Protein AF-A0A0F5Q0U7-F1 (afdb_monomer)

Mean predicted aligned error: 4.92 Å

Nearest PDB structures (foldseek):
  1oai-assembly1_A  TM=5.406E-01  e=1.414E+00  Homo sapiens
  2dzl-assembly1_A  TM=5.069E-01  e=1.500E+00  Homo sapiens
  2l2d-assembly1_A  TM=5.281E-01  e=3.632E+00  Homo sapiens
  2jwd-assembly1_A  TM=3.606E-01  e=4.335E+00  Staphylococcus aureus

Sequence (78 aa):
MTVTLDIPDELQARVDAIARRSGLSASQVVADALAKGYSLEWQERFLDKVAVGVDAADSGDFVTDDDMARVLNKYRPD

Foldseek 3Di:
DDDDDDDDPVVVVLLVVLCVLVVHDSVVSVCCCVPVVCPSVNSVVVSVVVVVLVVCVVVVNNDDPVRVVCVVCVPPDD

Solvent-accessible surface area (backbone atoms only — not comparable to full-atom values): 4770 Å² total; per-residue (Å²): 139,89,84,88,81,92,73,58,69,71,58,52,53,51,40,50,52,48,15,70,75,70,76,45,52,53,67,54,56,51,45,42,29,74,75,69,65,44,42,69,68,55,51,51,54,48,52,54,53,50,51,56,50,51,54,26,49,77,70,64,68,61,64,52,73,68,58,50,51,50,64,73,49,70,80,59,78,132

Structure (mmCIF, N/CA/C/O backbone):
data_AF-A0A0F5Q0U7-F1
#
_entry.id   AF-A0A0F5Q0U7-F1
#
loop_
_atom_site.group_PDB
_atom_site.id
_atom_site.type_symbol
_atom_site.label_atom_id
_atom_site.label_alt_id
_atom_site.label_comp_id
_atom_site.label_asym_id
_atom_site.label_entity_id
_atom_site.label_seq_id
_atom_site.pdbx_PDB_ins_code
_atom_site.Cartn_x
_atom_site.Cartn_y
_atom_site.Cartn_z
_atom_site.occupancy
_atom_site.B_iso_or_equiv
_atom_site.auth_seq_id
_atom_site.auth_comp_id
_atom_site.auth_asym_id
_atom_site.auth_atom_id
_atom_site.pdbx_PDB_model_num
ATOM 1 N N . MET A 1 1 ? 0.470 -10.030 21.677 1.00 73.62 1 MET A N 1
ATOM 2 C CA . MET A 1 1 ? -0.559 -9.238 22.381 1.00 73.62 1 MET A CA 1
ATOM 3 C C . MET A 1 1 ? -1.683 -8.988 21.389 1.00 73.62 1 MET A C 1
ATOM 5 O O . MET A 1 1 ? -1.378 -8.631 20.259 1.00 73.62 1 MET A O 1
ATOM 9 N N . THR A 1 2 ? -2.930 -9.263 21.754 1.00 83.38 2 THR A N 1
ATOM 10 C CA . THR A 1 2 ? -4.111 -9.105 20.888 1.00 83.38 2 THR A CA 1
ATOM 11 C C . THR A 1 2 ? -4.922 -7.903 21.350 1.00 83.38 2 THR A C 1
ATOM 13 O O . THR A 1 2 ? -5.138 -7.734 22.548 1.00 83.38 2 THR A O 1
ATOM 16 N N . VAL A 1 3 ? -5.358 -7.069 20.406 1.00 86.12 3 VAL A N 1
ATOM 17 C CA . VAL A 1 3 ? -6.217 -5.907 20.663 1.00 86.12 3 VAL A CA 1
ATOM 18 C C . VAL A 1 3 ? -7.491 -6.090 19.851 1.00 86.12 3 VAL A C 1
ATOM 20 O O . VAL A 1 3 ? -7.424 -6.423 18.671 1.00 86.12 3 VAL A O 1
ATOM 23 N N . THR A 1 4 ? -8.639 -5.905 20.497 1.00 91.50 4 THR A N 1
ATOM 24 C CA . THR A 1 4 ? -9.943 -5.853 19.823 1.00 91.50 4 THR A CA 1
ATOM 25 C C . THR A 1 4 ? -10.331 -4.388 19.703 1.00 91.50 4 THR A C 1
ATOM 27 O O . THR A 1 4 ? -10.258 -3.661 20.692 1.00 91.50 4 THR A O 1
ATOM 30 N N . LEU A 1 5 ? -10.680 -3.954 18.496 1.00 87.62 5 LEU A N 1
ATOM 31 C CA . LEU A 1 5 ? -11.059 -2.579 18.196 1.00 87.62 5 LEU A CA 1
ATOM 32 C C . LEU A 1 5 ? -12.490 -2.589 17.680 1.00 87.62 5 LEU A C 1
ATOM 34 O O . LEU A 1 5 ? -12.811 -3.384 16.799 1.00 87.62 5 LEU A O 1
ATOM 38 N N . ASP A 1 6 ? -13.317 -1.709 18.225 1.00 93.62 6 ASP A N 1
ATOM 39 C CA . ASP A 1 6 ? -14.629 -1.421 17.663 1.00 93.62 6 ASP A CA 1
ATOM 40 C C . ASP A 1 6 ? -14.468 -0.239 16.705 1.00 93.62 6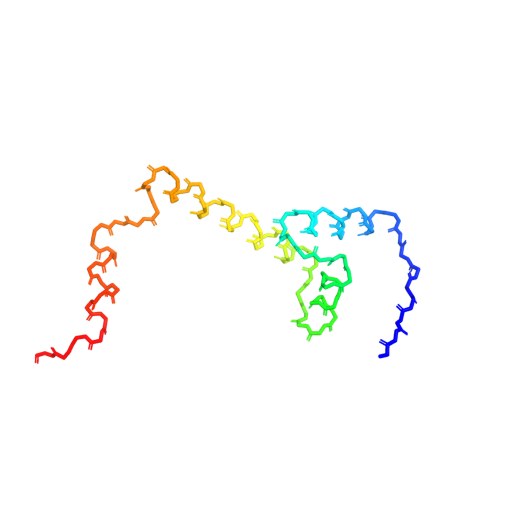 ASP A C 1
ATOM 42 O O . ASP A 1 6 ? -13.988 0.827 17.108 1.00 93.62 6 ASP A O 1
ATOM 46 N N . ILE A 1 7 ? -14.760 -0.454 15.422 1.00 92.81 7 ILE A N 1
ATOM 47 C CA . ILE A 1 7 ? -14.573 0.546 14.371 1.00 92.81 7 ILE A CA 1
ATOM 48 C C . ILE A 1 7 ? -15.829 0.668 13.507 1.00 92.81 7 ILE A C 1
ATOM 50 O O . ILE A 1 7 ? -16.519 -0.328 13.302 1.00 92.81 7 ILE A O 1
ATOM 54 N N . PRO A 1 8 ? -16.119 1.862 12.957 1.00 97.06 8 PRO A N 1
ATOM 55 C CA . PRO A 1 8 ? -17.254 2.039 12.058 1.00 97.06 8 PRO A CA 1
ATOM 56 C C . PRO A 1 8 ? -17.157 1.144 10.816 1.00 97.06 8 PRO A C 1
ATOM 58 O O . PRO A 1 8 ? -16.066 0.969 10.267 1.00 97.06 8 PRO A O 1
ATOM 61 N N . ASP A 1 9 ? -18.302 0.678 10.312 1.00 97.00 9 ASP A N 1
ATOM 62 C CA . ASP A 1 9 ? -18.388 -0.179 9.116 1.00 97.00 9 ASP A CA 1
ATOM 63 C C . ASP A 1 9 ? -17.680 0.426 7.895 1.00 97.00 9 ASP A C 1
ATOM 65 O O . ASP A 1 9 ? -17.041 -0.280 7.117 1.00 97.00 9 ASP A O 1
ATOM 69 N N . GLU A 1 10 ? -17.738 1.751 7.742 1.00 96.81 10 GLU A N 1
ATOM 70 C CA . GLU A 1 10 ? -17.036 2.466 6.673 1.00 96.81 10 GLU A CA 1
ATOM 71 C C . GLU A 1 10 ? -15.512 2.290 6.770 1.00 96.81 10 GLU A C 1
ATOM 73 O O . GLU A 1 10 ? -14.834 2.071 5.763 1.00 96.81 10 GLU A O 1
ATOM 78 N N . LEU A 1 11 ? -14.962 2.339 7.987 1.00 96.12 11 LEU A N 1
ATOM 79 C CA . LEU A 1 11 ? -13.532 2.156 8.214 1.00 96.12 11 LEU A CA 1
ATOM 80 C C . LEU A 1 11 ? -13.119 0.705 7.954 1.00 96.12 11 LEU A C 1
ATOM 82 O O . LEU A 1 11 ? -12.094 0.466 7.313 1.00 96.12 11 LEU A O 1
ATOM 86 N N . GLN A 1 12 ? -13.940 -0.251 8.390 1.00 96.88 12 GLN A N 1
ATOM 87 C CA . GLN A 1 12 ? -13.741 -1.671 8.106 1.00 96.88 12 GLN A CA 1
ATOM 88 C C . GLN A 1 12 ? -13.744 -1.939 6.592 1.00 96.88 12 GLN A C 1
ATOM 90 O O . GLN A 1 12 ? -12.830 -2.582 6.077 1.00 96.88 12 GLN A O 1
ATOM 95 N N . ALA A 1 13 ? -14.696 -1.361 5.853 1.00 97.50 13 ALA A N 1
ATOM 96 C CA . ALA A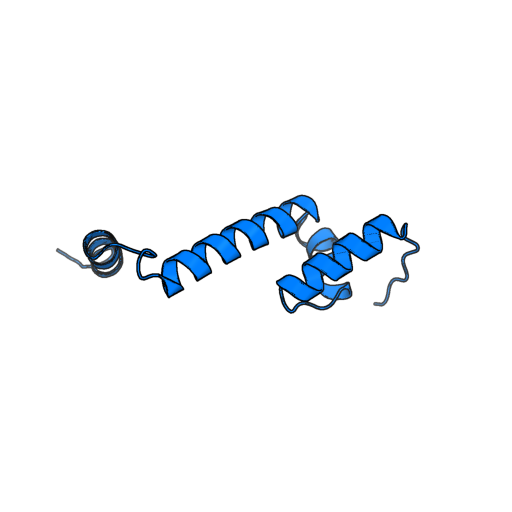 1 13 ? -14.784 -1.514 4.403 1.00 97.50 13 ALA A CA 1
ATOM 97 C C . ALA A 1 13 ? -13.530 -1.000 3.675 1.00 97.50 13 ALA A C 1
ATOM 99 O O . ALA A 1 13 ? -13.073 -1.622 2.710 1.00 97.50 13 ALA A O 1
ATOM 100 N N . ARG A 1 14 ? -12.938 0.106 4.148 1.00 97.81 14 ARG A N 1
ATOM 101 C CA . ARG A 1 14 ? -11.665 0.621 3.616 1.00 97.81 14 ARG A CA 1
ATOM 102 C C . ARG A 1 14 ? -10.503 -0.325 3.896 1.00 97.81 14 ARG A C 1
ATOM 104 O O . ARG A 1 14 ? -9.735 -0.628 2.983 1.00 97.81 14 ARG A O 1
ATOM 111 N N . VAL A 1 15 ? -10.396 -0.836 5.123 1.00 97.56 15 VAL A N 1
ATOM 112 C CA . VAL A 1 15 ? -9.367 -1.820 5.495 1.00 97.56 15 VAL A CA 1
ATOM 113 C C . VAL A 1 15 ? -9.469 -3.071 4.621 1.00 97.56 15 VAL A C 1
ATOM 115 O O . VAL A 1 15 ? -8.460 -3.516 4.073 1.00 97.56 15 VAL A O 1
ATOM 118 N N . ASP A 1 16 ? -10.677 -3.593 4.411 1.00 97.56 16 ASP A N 1
ATOM 119 C CA . ASP A 1 16 ? -10.904 -4.775 3.576 1.00 97.56 16 ASP A CA 1
ATOM 120 C C . ASP A 1 16 ? -10.579 -4.519 2.098 1.00 97.56 16 ASP A C 1
ATOM 122 O O . ASP A 1 16 ? -10.047 -5.391 1.405 1.00 97.56 16 ASP A O 1
ATOM 126 N N . ALA A 1 17 ? -10.852 -3.314 1.593 1.00 97.94 17 ALA A N 1
ATOM 127 C CA . ALA A 1 17 ? -10.476 -2.932 0.236 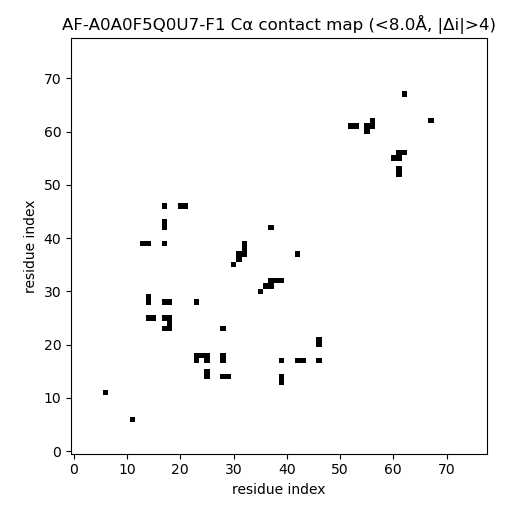1.00 97.94 17 ALA A CA 1
ATOM 128 C C . ALA A 1 17 ? -8.950 -2.905 0.049 1.00 97.94 17 ALA A C 1
ATOM 130 O O . ALA A 1 17 ? -8.447 -3.454 -0.935 1.00 97.94 17 ALA A O 1
ATOM 131 N N . ILE A 1 18 ? -8.214 -2.322 1.000 1.00 98.00 18 ILE A N 1
ATOM 132 C CA . ILE A 1 18 ? -6.744 -2.293 0.991 1.00 98.00 18 ILE A CA 1
ATOM 133 C C . ILE A 1 18 ? -6.184 -3.713 1.101 1.00 98.00 18 ILE A C 1
ATOM 135 O O . ILE A 1 18 ? -5.304 -4.085 0.325 1.00 98.00 18 ILE A O 1
ATOM 139 N N . ALA A 1 19 ? -6.717 -4.529 2.012 1.00 97.94 19 ALA A N 1
ATOM 140 C CA . ALA A 1 19 ? -6.316 -5.921 2.203 1.00 97.94 19 ALA A CA 1
ATOM 141 C C . ALA A 1 19 ? -6.427 -6.727 0.896 1.00 97.94 19 ALA A C 1
ATOM 143 O O . ALA A 1 19 ? -5.451 -7.326 0.446 1.00 97.94 19 ALA A O 1
ATOM 144 N N . ARG A 1 20 ? -7.577 -6.652 0.207 1.00 97.56 20 ARG A N 1
ATOM 145 C CA . ARG A 1 20 ? -7.785 -7.339 -1.083 1.00 97.56 20 ARG A CA 1
ATOM 146 C C . ARG A 1 20 ? -6.799 -6.906 -2.168 1.00 97.56 20 ARG A C 1
ATOM 148 O O . ARG A 1 20 ? -6.343 -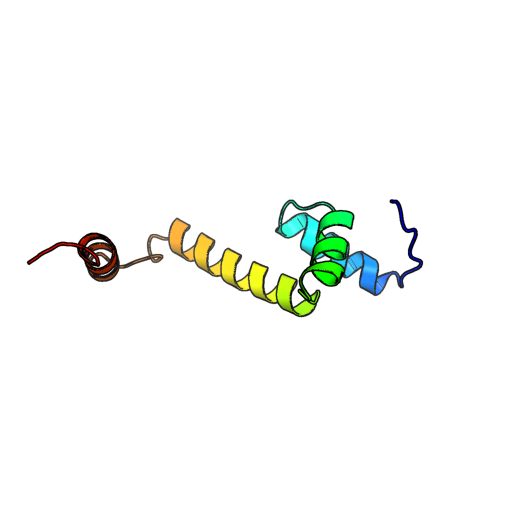7.747 -2.932 1.00 97.56 20 ARG A O 1
ATOM 155 N N . ARG A 1 21 ? -6.490 -5.608 -2.252 1.00 97.06 21 ARG A N 1
ATOM 156 C CA . ARG A 1 21 ? -5.597 -5.046 -3.282 1.00 97.06 21 ARG A CA 1
ATOM 157 C C . ARG A 1 21 ? -4.116 -5.308 -3.006 1.00 97.06 21 ARG A C 1
ATOM 159 O O . ARG A 1 21 ? -3.337 -5.417 -3.943 1.00 97.06 21 ARG A O 1
ATOM 166 N N . SER A 1 22 ? -3.729 -5.363 -1.735 1.00 95.19 22 SER A N 1
ATOM 167 C CA . SER A 1 22 ? -2.333 -5.530 -1.307 1.00 95.19 22 SER A CA 1
ATOM 168 C C . SER A 1 22 ? -1.927 -6.989 -1.086 1.00 95.19 22 SER A C 1
ATOM 170 O O . SER A 1 22 ? -0.737 -7.280 -1.004 1.00 95.19 22 SER A O 1
ATOM 172 N N . GLY A 1 23 ? -2.896 -7.900 -0.942 1.00 94.81 23 GLY A N 1
ATOM 173 C CA . GLY A 1 23 ? -2.656 -9.276 -0.501 1.00 94.81 23 GLY A CA 1
ATOM 174 C C . GLY A 1 23 ? -2.363 -9.405 1.001 1.00 94.81 23 GLY A C 1
ATOM 175 O O . GLY A 1 23 ? -2.038 -10.496 1.468 1.00 94.81 23 GLY A O 1
ATOM 176 N N . LEU A 1 24 ? -2.468 -8.315 1.767 1.00 95.88 24 LEU A N 1
ATOM 177 C CA . LEU A 1 24 ? -2.311 -8.316 3.221 1.00 95.88 24 LEU A CA 1
ATOM 178 C C . LEU A 1 24 ? -3.606 -8.742 3.919 1.00 95.88 24 LEU A C 1
ATOM 180 O O . LEU A 1 24 ? -4.705 -8.578 3.395 1.00 95.88 24 LEU A O 1
ATOM 184 N N . SER A 1 25 ? -3.492 -9.226 5.155 1.00 97.06 25 SER A N 1
ATOM 185 C CA . SER A 1 25 ? -4.653 -9.356 6.044 1.00 97.06 25 SER A CA 1
ATOM 186 C C . SER A 1 25 ? -5.107 -7.991 6.577 1.00 97.06 25 SER A C 1
ATOM 188 O O . SER A 1 25 ? -4.293 -7.083 6.758 1.00 97.06 25 SER A O 1
ATOM 190 N N . ALA A 1 26 ? -6.390 -7.863 6.928 1.00 95.69 26 ALA A N 1
ATOM 191 C CA . ALA A 1 26 ? -6.934 -6.662 7.571 1.00 95.69 26 ALA A CA 1
ATOM 192 C C . ALA A 1 26 ? -6.131 -6.246 8.822 1.00 95.69 26 ALA A C 1
ATOM 194 O O . ALA A 1 26 ? -5.841 -5.069 9.029 1.00 95.69 26 ALA A O 1
ATOM 195 N N . SER A 1 27 ? -5.682 -7.215 9.627 1.00 95.19 27 SER A N 1
ATOM 196 C CA . SER A 1 27 ? -4.845 -6.946 10.801 1.00 95.19 27 SER A CA 1
ATOM 197 C C . SER A 1 27 ? -3.472 -6.375 10.442 1.00 95.19 27 SER A C 1
ATOM 199 O O . SER A 1 27 ? -2.970 -5.530 11.176 1.00 95.19 27 SER A O 1
ATOM 201 N N . GLN A 1 28 ? -2.863 -6.796 9.329 1.00 95.62 28 GLN A N 1
ATOM 202 C CA . GLN A 1 28 ? -1.595 -6.223 8.860 1.00 95.62 28 GLN A CA 1
ATOM 203 C C . GLN A 1 28 ? -1.777 -4.790 8.355 1.00 95.62 28 GLN A C 1
ATOM 205 O O . GLN A 1 28 ? -0.957 -3.938 8.677 1.00 95.62 28 GLN A O 1
ATOM 210 N N . VAL A 1 29 ? -2.872 -4.505 7.645 1.00 96.56 29 VAL A N 1
ATOM 211 C CA . VAL A 1 29 ? -3.228 -3.144 7.199 1.00 96.56 29 VAL A CA 1
ATOM 212 C C . VAL A 1 29 ? -3.360 -2.193 8.393 1.00 96.56 29 VAL A C 1
ATOM 214 O O . VAL A 1 29 ? -2.780 -1.104 8.402 1.00 96.56 29 VAL A O 1
ATOM 217 N N . VAL A 1 30 ? -4.075 -2.625 9.437 1.00 95.00 30 VAL A N 1
ATOM 218 C CA . VAL A 1 30 ? -4.230 -1.857 10.683 1.00 95.00 30 VAL A CA 1
ATOM 219 C C . VAL A 1 30 ? -2.900 -1.739 11.432 1.00 95.00 30 VAL A C 1
ATOM 221 O O . VAL A 1 30 ? -2.562 -0.661 11.918 1.00 95.00 30 VAL A O 1
ATOM 224 N N . ALA A 1 31 ? -2.112 -2.813 11.508 1.00 94.38 31 ALA A N 1
ATOM 225 C CA . ALA A 1 31 ? -0.807 -2.788 12.163 1.00 94.38 31 ALA A CA 1
ATOM 226 C C . ALA A 1 31 ? 0.164 -1.816 11.480 1.00 94.38 31 ALA A C 1
ATOM 228 O O . ALA A 1 31 ? 0.860 -1.079 12.173 1.00 94.38 31 ALA A O 1
ATOM 229 N N . ASP A 1 32 ? 0.183 -1.757 10.150 1.00 94.81 32 ASP A N 1
ATOM 230 C CA . ASP A 1 32 ? 1.003 -0.803 9.403 1.00 94.81 32 ASP A CA 1
ATOM 231 C C . ASP A 1 32 ? 0.573 0.645 9.669 1.00 94.81 32 ASP A C 1
ATOM 233 O O . ASP A 1 32 ? 1.428 1.515 9.866 1.00 94.81 32 ASP A O 1
ATOM 237 N N . ALA A 1 33 ? -0.734 0.898 9.775 1.00 94.25 33 ALA A N 1
ATOM 238 C CA . ALA A 1 33 ? -1.243 2.212 10.153 1.00 94.25 33 ALA A CA 1
ATOM 239 C C . ALA A 1 33 ? -0.778 2.633 11.556 1.00 94.25 33 ALA A C 1
ATOM 241 O O . ALA A 1 33 ? -0.323 3.762 11.738 1.00 94.25 33 ALA A O 1
ATOM 242 N N . LEU A 1 34 ? -0.832 1.720 12.530 1.00 92.94 34 LEU A N 1
ATOM 243 C CA . LEU A 1 34 ? -0.467 2.004 13.921 1.00 92.94 34 LEU A CA 1
ATOM 244 C C . LEU A 1 34 ? 1.049 2.066 14.154 1.00 92.94 34 LEU A C 1
ATOM 246 O O . LEU A 1 34 ? 1.514 2.899 14.927 1.00 92.94 34 LEU A O 1
ATOM 250 N N . ALA A 1 35 ? 1.824 1.188 13.515 1.00 93.06 35 ALA A N 1
ATOM 251 C CA . ALA A 1 35 ? 3.254 1.040 13.779 1.00 93.06 35 ALA A CA 1
ATOM 252 C C . ALA A 1 35 ? 4.130 1.946 12.907 1.00 93.06 35 ALA A C 1
ATOM 254 O O . ALA A 1 35 ? 5.193 2.378 13.350 1.00 93.06 35 ALA A O 1
ATOM 255 N N . LYS A 1 36 ? 3.713 2.212 11.664 1.00 90.75 36 LYS A N 1
ATOM 256 C CA . LYS A 1 36 ? 4.521 2.941 10.671 1.00 90.75 36 LYS A CA 1
ATOM 257 C C . LYS A 1 36 ? 3.947 4.315 10.325 1.00 90.75 36 LYS A C 1
ATOM 259 O O . LYS A 1 36 ? 4.575 5.063 9.581 1.00 90.75 36 LYS A O 1
ATOM 264 N N . GLY A 1 37 ? 2.764 4.651 10.846 1.00 89.62 37 GLY A N 1
ATOM 265 C CA . GLY A 1 37 ? 2.063 5.894 10.517 1.00 89.62 37 GLY A CA 1
ATOM 266 C C . GLY A 1 37 ? 1.515 5.917 9.088 1.00 89.62 37 GLY A C 1
ATOM 267 O O . GLY A 1 37 ? 1.222 6.986 8.554 1.00 89.62 37 GLY A O 1
ATOM 268 N N . TYR A 1 38 ? 1.387 4.753 8.447 1.00 91.88 38 TYR A N 1
ATOM 269 C CA . TYR A 1 38 ? 0.831 4.630 7.104 1.00 91.88 38 TYR A CA 1
ATOM 270 C C . TYR A 1 38 ? -0.686 4.748 7.176 1.00 91.88 38 TYR A C 1
ATOM 272 O O . TYR A 1 38 ? -1.391 3.747 7.307 1.00 91.88 38 TYR A O 1
ATOM 280 N N . SER A 1 39 ? -1.194 5.981 7.123 1.00 94.75 39 SER A N 1
ATOM 281 C CA . SER A 1 39 ? -2.638 6.225 7.098 1.00 94.75 39 SER A CA 1
ATOM 282 C C . SER A 1 39 ? -3.305 5.414 5.982 1.00 94.75 39 SER A C 1
ATOM 284 O O . SER A 1 39 ? -2.683 5.122 4.959 1.00 94.75 39 SER A O 1
ATOM 286 N N . LEU A 1 40 ? -4.581 5.059 6.152 1.00 95.50 40 LEU A N 1
ATOM 287 C CA . LEU A 1 40 ? -5.301 4.303 5.121 1.00 95.50 40 LEU A CA 1
ATOM 288 C C . LEU A 1 40 ? -5.315 5.045 3.779 1.00 95.50 40 LEU A C 1
ATOM 290 O O . LEU A 1 40 ? -5.117 4.421 2.746 1.00 95.50 40 LEU A O 1
ATOM 294 N N . GLU A 1 41 ? -5.430 6.376 3.804 1.00 97.31 41 GLU A N 1
ATOM 295 C CA . GLU A 1 41 ? -5.311 7.208 2.600 1.00 97.31 41 GLU A CA 1
ATOM 296 C C . GLU A 1 41 ? -3.939 7.057 1.932 1.00 97.31 41 GLU A C 1
ATOM 298 O O . GLU A 1 41 ? -3.837 6.914 0.715 1.00 97.31 41 GLU A O 1
ATOM 303 N N . TRP A 1 42 ? -2.860 7.057 2.718 1.00 97.00 42 TRP A N 1
ATOM 304 C CA . TRP A 1 42 ? -1.525 6.831 2.177 1.00 97.00 42 TRP A CA 1
ATOM 305 C C . TRP A 1 42 ? -1.405 5.435 1.557 1.00 97.00 42 TRP A C 1
ATOM 307 O O . TRP A 1 42 ? -0.871 5.310 0.455 1.00 97.00 42 TRP A O 1
ATOM 317 N N . GLN A 1 43 ? -1.928 4.402 2.227 1.00 97.56 43 GLN A N 1
ATOM 318 C CA . GLN A 1 43 ? -1.898 3.022 1.732 1.00 97.56 43 GLN A CA 1
ATOM 319 C C . GLN 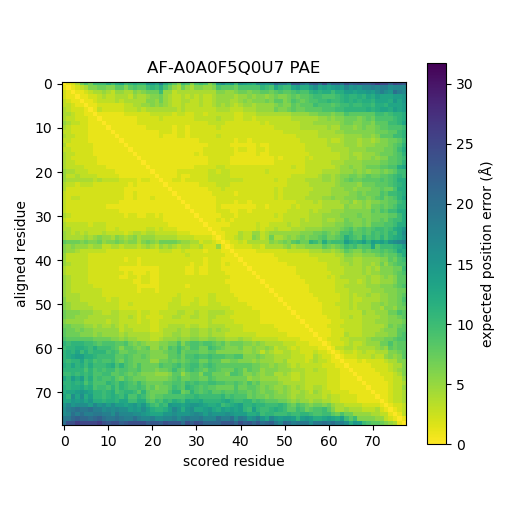A 1 43 ? -2.695 2.879 0.427 1.00 97.56 43 GLN A C 1
ATOM 321 O O . GLN A 1 43 ? -2.212 2.265 -0.521 1.00 97.56 43 GLN A O 1
ATOM 326 N N . GLU A 1 44 ? -3.870 3.504 0.336 1.00 97.62 44 GLU A N 1
ATOM 327 C CA . GLU A 1 44 ? -4.687 3.564 -0.881 1.00 97.62 44 GLU A CA 1
ATOM 328 C C . GLU A 1 44 ? -3.904 4.199 -2.040 1.00 97.62 44 GLU A C 1
ATOM 330 O O . GLU A 1 44 ? -3.739 3.577 -3.090 1.00 97.62 44 GLU A O 1
ATOM 335 N N . ARG A 1 45 ? -3.322 5.388 -1.829 1.00 97.50 45 ARG A N 1
ATOM 336 C CA . ARG A 1 45 ? -2.546 6.092 -2.866 1.00 97.50 45 ARG A CA 1
ATOM 337 C C . ARG A 1 45 ? -1.266 5.359 -3.250 1.00 97.50 45 ARG A C 1
ATOM 339 O O . ARG A 1 45 ? -0.812 5.468 -4.389 1.00 97.50 45 ARG A O 1
ATOM 346 N N . PHE A 1 46 ? -0.651 4.645 -2.312 1.00 96.62 46 PHE A N 1
ATOM 347 C CA . PHE A 1 46 ? 0.489 3.786 -2.602 1.00 96.62 46 PHE A CA 1
ATOM 348 C C . PHE A 1 46 ? 0.082 2.656 -3.551 1.00 96.62 46 PHE A C 1
ATOM 350 O O . PHE A 1 46 ? 0.737 2.457 -4.571 1.00 96.62 46 PHE A O 1
ATOM 357 N N . LEU A 1 47 ? -1.033 1.979 -3.269 1.00 97.44 47 LEU A N 1
ATOM 358 C CA . LEU A 1 47 ? -1.550 0.916 -4.128 1.00 97.44 47 LEU A CA 1
ATOM 359 C C . LEU A 1 47 ? -1.964 1.428 -5.511 1.00 97.44 47 LEU A C 1
ATOM 361 O O . LEU A 1 47 ? -1.773 0.715 -6.492 1.00 97.44 47 LEU A O 1
ATOM 365 N N . ASP A 1 48 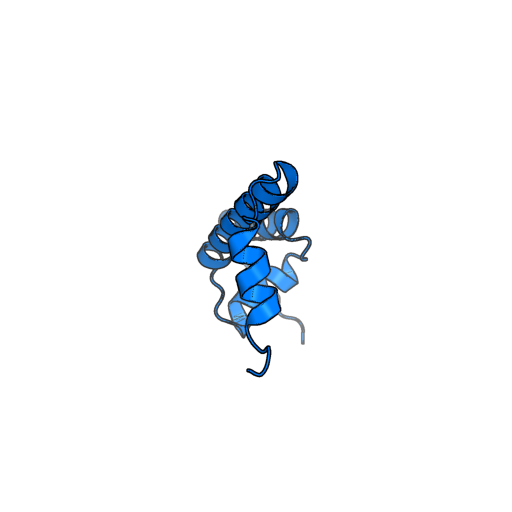? -2.481 2.654 -5.615 1.00 97.69 48 ASP A N 1
ATOM 366 C CA . ASP A 1 48 ? -2.773 3.276 -6.914 1.00 97.69 48 ASP A CA 1
ATOM 367 C C . ASP A 1 48 ? -1.491 3.464 -7.741 1.00 97.69 48 ASP A C 1
ATOM 369 O O . ASP A 1 48 ? -1.458 3.140 -8.925 1.00 97.69 48 ASP A O 1
ATOM 373 N N . LYS A 1 49 ? -0.399 3.920 -7.114 1.00 96.69 49 LYS A N 1
ATOM 374 C CA . LYS A 1 49 ? 0.904 4.057 -7.787 1.00 96.69 49 LYS A CA 1
ATOM 375 C C . LYS A 1 49 ? 1.489 2.712 -8.206 1.00 96.69 49 LYS A C 1
ATOM 377 O O . LYS A 1 49 ? 2.070 2.620 -9.282 1.00 96.69 49 LYS A O 1
ATOM 382 N N . VAL A 1 50 ? 1.354 1.690 -7.359 1.00 96.25 50 VAL A N 1
ATOM 383 C CA . VAL A 1 50 ? 1.803 0.331 -7.687 1.00 96.25 50 VAL A CA 1
ATOM 384 C C . VAL A 1 50 ? 1.039 -0.198 -8.896 1.00 96.25 50 VAL A C 1
ATOM 386 O O . VAL A 1 50 ? 1.678 -0.692 -9.817 1.00 96.25 50 VAL A O 1
ATOM 389 N N . ALA A 1 51 ? -0.288 -0.040 -8.932 1.00 95.88 51 ALA A N 1
ATOM 390 C CA . ALA A 1 51 ? -1.107 -0.474 -10.063 1.00 95.88 51 ALA A CA 1
ATOM 391 C C . ALA A 1 51 ? -0.664 0.186 -11.378 1.00 95.88 51 ALA A C 1
ATOM 393 O O . ALA A 1 51 ? -0.399 -0.516 -12.344 1.00 95.88 51 ALA A O 1
ATOM 394 N N . VAL A 1 52 ? -0.453 1.509 -11.380 1.00 95.81 52 VAL A N 1
ATOM 395 C CA . VAL A 1 52 ? 0.062 2.229 -12.561 1.00 95.81 52 VAL A CA 1
ATOM 396 C C . VAL A 1 52 ? 1.424 1.689 -13.016 1.00 95.81 52 VAL A C 1
ATOM 398 O O . VAL A 1 52 ? 1.671 1.565 -14.212 1.00 95.81 52 VAL A O 1
ATOM 401 N N . GLY A 1 53 ? 2.318 1.365 -12.077 1.00 93.69 53 GLY A N 1
ATOM 402 C CA . GLY A 1 53 ? 3.621 0.783 -12.402 1.00 93.69 53 GLY A CA 1
ATOM 403 C C . GLY A 1 53 ? 3.524 -0.627 -12.989 1.00 93.69 53 GLY A C 1
ATOM 404 O O . GLY A 1 53 ? 4.266 -0.945 -13.913 1.00 93.69 53 GLY A O 1
ATOM 405 N N . VAL A 1 54 ? 2.608 -1.454 -12.478 1.00 94.81 54 VAL A N 1
ATOM 406 C CA . VAL A 1 54 ? 2.336 -2.794 -13.022 1.00 94.81 54 VAL A CA 1
ATOM 407 C C . VAL A 1 54 ? 1.765 -2.687 -14.434 1.00 94.81 54 VAL A C 1
ATOM 409 O O . VAL A 1 54 ? 2.291 -3.331 -15.332 1.00 94.81 54 VAL A O 1
ATOM 412 N N . ASP A 1 55 ? 0.786 -1.810 -14.657 1.00 96.25 55 ASP A N 1
ATOM 413 C CA . ASP A 1 55 ? 0.187 -1.609 -15.981 1.00 96.25 55 ASP A CA 1
ATOM 414 C C . ASP A 1 55 ? 1.231 -1.153 -17.015 1.00 96.25 55 ASP A C 1
ATOM 416 O O . ASP A 1 55 ? 1.262 -1.658 -18.136 1.00 96.25 55 ASP A O 1
ATOM 420 N N . ALA A 1 56 ? 2.131 -0.239 -16.632 1.00 94.31 56 ALA A N 1
ATOM 421 C CA . ALA A 1 56 ? 3.233 0.189 -17.493 1.00 94.31 56 ALA A CA 1
ATOM 422 C C . ALA A 1 56 ? 4.228 -0.951 -17.780 1.00 94.31 56 ALA A C 1
ATOM 424 O O . ALA A 1 56 ? 4.801 -1.021 -18.864 1.00 94.31 56 ALA A O 1
ATOM 425 N N . ALA A 1 57 ? 4.450 -1.863 -16.828 1.00 93.06 57 ALA A N 1
ATOM 426 C CA . ALA A 1 57 ? 5.288 -3.043 -17.049 1.00 93.06 57 ALA A CA 1
ATOM 427 C C . ALA A 1 57 ? 4.638 -4.027 -18.016 1.00 93.06 57 ALA A C 1
ATOM 429 O O . 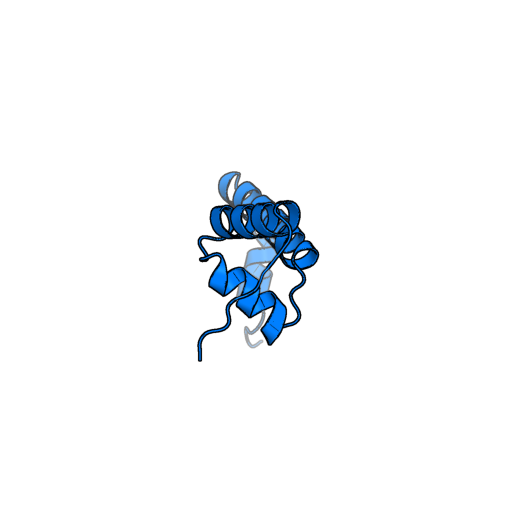ALA A 1 57 ? 5.306 -4.494 -18.939 1.00 93.06 57 ALA A O 1
ATOM 430 N N . ASP A 1 58 ? 3.341 -4.270 -17.860 1.00 95.25 58 ASP A N 1
ATOM 431 C CA . ASP A 1 58 ? 2.581 -5.154 -18.737 1.00 95.25 58 ASP A CA 1
ATOM 432 C C . ASP A 1 58 ? 2.463 -4.592 -20.167 1.00 95.25 58 ASP A C 1
ATOM 434 O O . ASP A 1 58 ? 2.438 -5.367 -21.126 1.00 95.25 58 ASP A O 1
ATOM 438 N N . SER A 1 59 ? 2.449 -3.262 -20.342 1.00 94.69 59 SER A N 1
ATOM 439 C CA . SER A 1 59 ? 2.463 -2.618 -21.667 1.00 94.69 59 SER A CA 1
ATOM 440 C C . SER A 1 59 ? 3.854 -2.504 -22.301 1.00 94.69 59 SER A C 1
ATOM 442 O O . SER A 1 59 ? 3.957 -2.202 -23.489 1.00 94.69 59 SER A O 1
ATOM 444 N N . GLY A 1 60 ? 4.921 -2.756 -21.538 1.00 91.50 60 GLY A N 1
ATOM 445 C CA . GLY A 1 60 ? 6.301 -2.531 -21.972 1.00 91.50 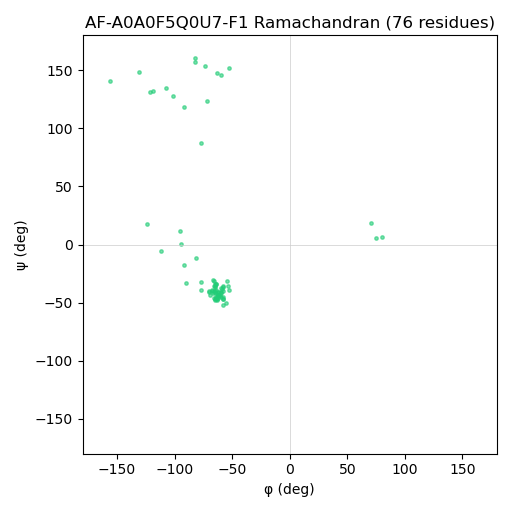60 GLY A CA 1
ATOM 446 C C . GLY A 1 60 ? 6.771 -1.072 -21.878 1.00 91.50 60 GLY A C 1
ATOM 447 O O . GLY A 1 60 ? 7.892 -0.781 -22.284 1.00 91.50 60 GLY A O 1
ATOM 448 N N . ASP A 1 61 ? 5.969 -0.172 -21.300 1.00 93.06 61 ASP A N 1
ATOM 449 C CA . ASP A 1 61 ? 6.279 1.257 -21.119 1.00 93.06 61 ASP A CA 1
ATOM 450 C C . ASP A 1 61 ? 6.878 1.589 -19.736 1.00 93.06 61 ASP A C 1
ATOM 452 O O . ASP A 1 61 ? 6.970 2.752 -19.342 1.00 93.06 61 ASP A O 1
ATOM 456 N N . PHE A 1 62 ? 7.271 0.579 -18.957 1.00 90.06 62 PHE A N 1
ATOM 457 C CA . PHE A 1 62 ? 7.757 0.772 -17.586 1.00 90.06 62 PHE A CA 1
ATOM 458 C C . PHE A 1 62 ? 9.067 1.551 -17.497 1.00 90.06 62 PHE A C 1
ATOM 460 O O . PHE A 1 62 ? 9.282 2.303 -16.546 1.00 90.06 62 PHE A O 1
ATOM 467 N N . VAL A 1 63 ? 9.971 1.335 -18.451 1.00 92.50 63 VAL A N 1
ATOM 468 C CA . VAL A 1 63 ? 11.319 1.899 -18.423 1.00 92.50 63 VAL A CA 1
ATOM 469 C C . VAL A 1 63 ? 11.877 1.979 -19.837 1.00 92.50 63 VAL A C 1
ATOM 471 O O . VAL A 1 63 ? 11.674 1.072 -20.640 1.00 92.50 63 VAL A O 1
ATOM 474 N N . THR A 1 64 ? 12.593 3.057 -20.143 1.00 92.12 64 THR A N 1
ATOM 475 C CA . THR A 1 64 ? 13.313 3.175 -21.416 1.00 92.12 64 THR A CA 1
ATOM 476 C C . THR A 1 64 ? 14.667 2.463 -21.350 1.00 92.12 64 THR A C 1
ATOM 478 O O . THR A 1 64 ? 15.221 2.254 -20.266 1.00 92.12 64 THR A O 1
ATOM 481 N N . ASP A 1 65 ? 15.252 2.140 -22.505 1.00 92.00 65 ASP A N 1
ATOM 482 C CA . ASP A 1 65 ? 16.605 1.565 -22.566 1.00 92.00 65 ASP A CA 1
ATOM 483 C C . ASP A 1 65 ? 17.658 2.483 -21.918 1.00 92.00 65 ASP A C 1
ATOM 485 O O . ASP A 1 65 ? 18.567 2.007 -21.234 1.00 92.00 65 ASP A O 1
ATOM 489 N N . ASP A 1 66 ? 17.507 3.803 -22.058 1.00 93.25 66 ASP A N 1
ATOM 490 C CA . ASP A 1 66 ? 18.394 4.797 -21.444 1.00 93.25 66 ASP A CA 1
ATOM 491 C C . ASP A 1 66 ? 18.279 4.810 -19.913 1.00 93.25 66 ASP A C 1
ATOM 493 O O . ASP A 1 66 ? 19.281 4.925 -19.197 1.00 93.25 66 ASP A O 1
ATOM 497 N N . ASP A 1 67 ? 17.063 4.670 -19.382 1.00 91.50 67 ASP A N 1
ATOM 498 C CA . ASP A 1 67 ? 16.846 4.544 -17.941 1.00 91.50 67 ASP A CA 1
ATOM 499 C C . ASP A 1 67 ? 17.468 3.251 -17.405 1.00 91.50 67 ASP A C 1
ATOM 501 O O . ASP A 1 67 ? 18.135 3.271 -16.364 1.00 91.50 67 ASP A O 1
ATOM 505 N N . MET A 1 68 ? 17.347 2.149 -18.150 1.00 90.75 68 MET A N 1
ATOM 506 C CA . MET A 1 68 ? 17.991 0.882 -17.810 1.00 90.75 68 MET A CA 1
ATOM 507 C C . MET A 1 68 ? 19.519 1.004 -17.822 1.00 90.75 68 MET A C 1
ATOM 509 O O . MET A 1 68 ? 20.189 0.621 -16.858 1.00 90.75 68 MET A O 1
ATOM 513 N N . ALA A 1 69 ? 20.088 1.607 -18.869 1.00 92.69 69 ALA A N 1
ATOM 514 C CA . ALA A 1 69 ? 21.521 1.854 -18.975 1.00 92.69 69 ALA A CA 1
ATOM 515 C C . ALA A 1 69 ? 22.037 2.717 -17.813 1.00 92.69 69 ALA A C 1
ATOM 517 O O . ALA A 1 69 ? 23.113 2.454 -17.271 1.00 92.69 69 ALA A O 1
ATOM 518 N N . ARG A 1 70 ? 21.263 3.715 -17.375 1.00 92.62 70 ARG A N 1
ATOM 519 C CA . ARG A 1 70 ? 21.606 4.567 -16.228 1.00 92.62 70 ARG A CA 1
ATOM 520 C C . ARG A 1 70 ? 21.647 3.792 -14.917 1.00 92.62 70 ARG A C 1
ATOM 522 O O . ARG A 1 70 ? 22.561 4.001 -14.122 1.00 92.62 70 ARG A O 1
ATOM 529 N N . VAL A 1 71 ? 20.689 2.892 -14.687 1.00 91.94 71 VAL A N 1
ATOM 530 C CA . VAL A 1 71 ? 20.672 2.032 -13.494 1.00 91.94 71 VAL A CA 1
ATOM 531 C C . VAL A 1 71 ? 21.869 1.083 -13.497 1.00 91.94 71 VAL A C 1
ATOM 533 O O . VAL A 1 71 ? 22.583 1.005 -12.497 1.00 91.94 71 VAL A O 1
ATOM 536 N N . LEU A 1 72 ? 22.133 0.417 -14.624 1.00 91.31 72 LEU A N 1
ATOM 537 C CA . LEU A 1 72 ? 23.232 -0.545 -14.761 1.00 91.31 72 LEU A CA 1
ATOM 538 C C . LEU A 1 72 ? 24.613 0.101 -14.597 1.00 91.31 72 LEU A C 1
ATOM 540 O O . LEU A 1 72 ? 25.522 -0.516 -14.046 1.00 91.31 72 LEU A O 1
ATOM 544 N N . ASN A 1 73 ? 24.768 1.349 -15.039 1.00 93.00 73 ASN A N 1
ATOM 545 C CA . ASN A 1 73 ? 26.039 2.064 -14.958 1.00 93.00 73 ASN A CA 1
ATOM 546 C C . ASN A 1 73 ? 26.174 2.946 -13.705 1.00 93.00 73 ASN A C 1
ATOM 548 O O . ASN A 1 73 ? 27.224 3.552 -13.518 1.00 93.00 73 ASN A O 1
ATOM 552 N N . LYS A 1 74 ? 25.170 2.996 -12.814 1.00 92.00 74 LYS A N 1
ATOM 553 C CA . LYS A 1 74 ? 25.149 3.899 -11.645 1.00 92.00 74 LYS A CA 1
ATOM 554 C C . LYS A 1 74 ? 26.383 3.788 -10.740 1.00 92.00 74 LYS A C 1
ATOM 556 O O . LYS A 1 74 ? 26.762 4.767 -10.105 1.00 92.00 74 LYS A O 1
ATOM 561 N N . TYR A 1 75 ? 26.977 2.600 -10.663 1.00 90.69 75 TYR A N 1
ATOM 562 C CA . TYR A 1 75 ? 28.143 2.312 -9.823 1.00 90.69 75 TYR A CA 1
ATOM 563 C C . TYR A 1 75 ? 29.323 1.753 -10.620 1.00 90.69 75 TYR A C 1
ATOM 565 O O . TYR A 1 75 ? 30.209 1.127 -10.038 1.00 90.69 75 TYR A O 1
ATOM 573 N N . ARG A 1 76 ? 29.326 1.918 -11.947 1.00 85.12 76 ARG A N 1
ATOM 574 C CA . ARG A 1 76 ? 30.441 1.443 -12.762 1.00 85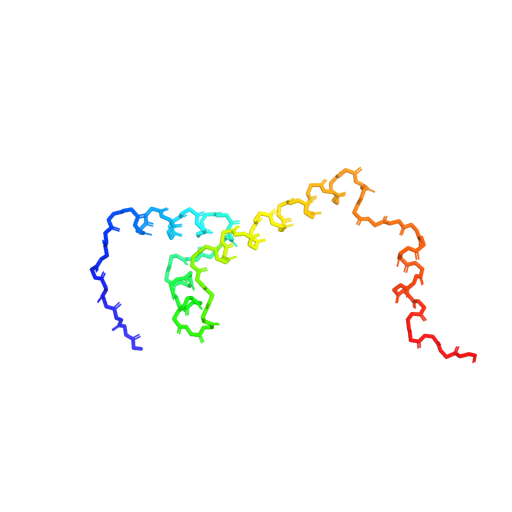.12 76 ARG A CA 1
ATOM 575 C C . ARG A 1 76 ? 31.645 2.363 -12.507 1.00 85.12 76 ARG A C 1
ATOM 577 O O . ARG A 1 76 ? 31.483 3.571 -12.653 1.00 85.12 76 ARG A O 1
ATOM 584 N N . PRO A 1 77 ? 32.802 1.830 -12.079 1.00 76.00 77 PRO A N 1
ATOM 585 C CA . PRO A 1 77 ? 34.021 2.625 -11.977 1.00 76.00 77 PRO A CA 1
ATOM 586 C C . PRO A 1 77 ? 34.433 3.114 -13.369 1.00 76.00 77 PRO A C 1
ATOM 588 O O . PRO A 1 77 ? 34.192 2.395 -14.345 1.00 76.00 77 PRO A O 1
ATOM 591 N N . ASP A 1 78 ? 35.038 4.302 -13.428 1.00 72.88 78 ASP A N 1
ATOM 592 C CA . ASP A 1 78 ? 35.638 4.857 -14.649 1.00 72.88 78 ASP A CA 1
ATOM 593 C C . ASP A 1 78 ? 36.716 3.930 -15.241 1.00 72.88 78 ASP A C 1
ATOM 595 O O . ASP A 1 78 ? 37.512 3.353 -14.456 1.00 72.88 78 ASP A O 1
#

Secondary structure (DSSP, 8-state):
--------HHHHHHHHHHHHHHT--HHHHHHHHHHH---HHHHHHHHHHHHHHHHHHHHT-S--HHHHHHHHHTT---

pLDDT: mean 93.52, std 4.93, range [72.88, 98.0]

Organism: NCBI:txid728005

Radius of gyration: 18.23 Å; Cα contacts (8 Å, |Δi|>4): 35; chains: 1; bounding box: 54×17×45 Å